Protein AF-A0A7C5LKX2-F1 (afdb_monomer)

Mean predicted aligned error: 15.22 Å

Nearest PDB structures (foldseek):
  4gfi-assembly4_D  TM=8.956E-01  e=2.389E-02  Agrobacterium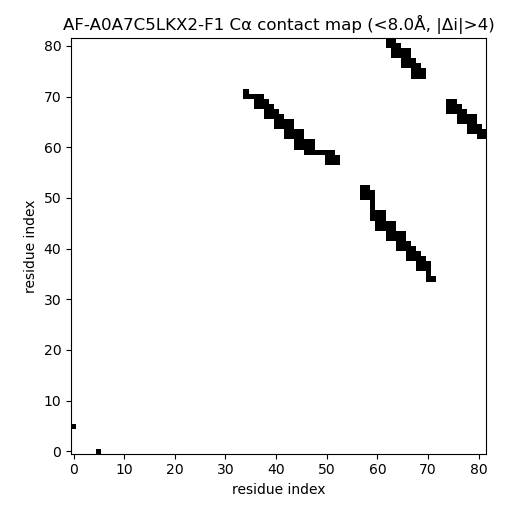 fabrum str. C58
  1nu5-assembly1_A  TM=8.331E-01  e=1.661E-02  Pseudomonas sp. P51
  2zc8-assembly1_A  TM=8.988E-01  e=2.116E-02  Thermus thermophilus HB8
  2chr-assembly1_A  TM=9.356E-01  e=3.878E-02  Cupriavidus necator
  3cyj-assembly1_A  TM=7.327E-01  e=1.470E-01  Rubrobacter xylanophilus DSM 9941

Sequence (82 aa):
MKRKDFLTLTGSLLAASAFLPGAMISSKKKEIKSEIVKVTTQIYELHLRQAWTLSRGTWTTRRNVLVRLEKDGIVGYGEAAP

Foldseek 3Di:
DDPVVVCVVVVVVVVVVVPPPDPPPPPVPPPPPFDDKDKDKDKDKDQAPDWDDDPVGIDRIFIKIWMWIDDPNDIDIDIGGD

Secondary structure (DSSP, 8-state):
--HHHHHHHHHHHHHHHTSS--------------PPPEEEEEEEEEEEEEEEEETTEEEEEEEEEEEEEEETTEEEEEEE--

Radius of gyration: 28.71 Å; Cα contacts (8 Å, |Δi|>4): 82; chains: 1; bounding box: 64×41×43 Å

Solvent-accessible surface area (backbone atoms only — not comparable to full-atom values): 5287 Å² total; per-residue (Å²): 134,57,76,66,60,52,53,52,51,56,51,51,56,55,56,60,63,73,73,54,79,78,79,74,78,75,71,76,75,76,79,72,81,76,70,77,70,45,76,46,77,44,80,43,79,44,75,47,97,57,74,49,72,54,101,90,47,72,39,49,62,47,63,33,35,43,36,40,40,37,46,100,89,45,76,48,78,50,78,45,77,122

pLDDT: mean 83.09, std 16.97, range [51.28, 98.25]

Structure (mmCIF, N/CA/C/O backbone):
data_AF-A0A7C5LKX2-F1
#
_entry.id   AF-A0A7C5LKX2-F1
#
loop_
_atom_site.group_PDB
_atom_site.id
_atom_site.type_symbol
_atom_site.label_atom_id
_atom_site.label_alt_id
_atom_site.label_comp_id
_atom_site.label_asym_id
_atom_site.label_entity_id
_atom_site.label_seq_id
_atom_site.pdbx_PDB_ins_code
_atom_site.Cartn_x
_atom_site.Cartn_y
_atom_site.Cartn_z
_atom_site.occupancy
_atom_site.B_iso_or_equiv
_atom_site.auth_seq_id
_atom_site.auth_comp_id
_atom_site.auth_asym_id
_atom_site.auth_atom_id
_atom_site.pdbx_PDB_model_num
ATOM 1 N N . MET A 1 1 ? -47.834 21.427 -13.707 1.00 64.00 1 MET A N 1
ATOM 2 C CA . MET A 1 1 ? -48.336 22.366 -12.674 1.00 64.00 1 MET A CA 1
ATOM 3 C C . MET A 1 1 ? -48.392 23.764 -13.260 1.00 64.00 1 MET A C 1
ATOM 5 O O . MET A 1 1 ? -47.480 24.118 -14.003 1.00 64.00 1 MET A O 1
ATOM 9 N N . LYS A 1 2 ? -49.436 24.553 -12.978 1.00 83.31 2 LYS A N 1
ATOM 10 C CA . LYS A 1 2 ? -49.451 25.967 -13.382 1.00 83.31 2 LYS A CA 1
ATOM 11 C C . LYS A 1 2 ? -48.624 26.773 -12.371 1.00 83.31 2 LYS A C 1
ATOM 13 O O . LYS A 1 2 ? -48.521 26.398 -11.208 1.00 83.31 2 LYS A O 1
ATOM 18 N N . ARG A 1 3 ? -48.027 27.892 -12.806 1.00 82.12 3 ARG A N 1
ATOM 19 C CA . ARG A 1 3 ? -47.160 28.747 -11.956 1.00 82.12 3 ARG A CA 1
ATOM 20 C C . ARG A 1 3 ? -47.838 29.189 -10.653 1.00 82.12 3 ARG A C 1
ATOM 22 O O . ARG A 1 3 ? -47.180 29.333 -9.634 1.00 82.12 3 ARG A O 1
ATOM 29 N N . LYS A 1 4 ? -49.157 29.368 -10.707 1.00 85.88 4 LYS A N 1
ATOM 30 C CA . LYS A 1 4 ? -50.009 29.764 -9.582 1.00 85.88 4 LYS A CA 1
ATOM 31 C C . LYS A 1 4 ? -49.980 28.698 -8.486 1.00 85.88 4 LYS A C 1
ATOM 33 O O . LYS A 1 4 ? -49.640 28.997 -7.353 1.00 85.88 4 LYS A O 1
ATOM 38 N N . ASP A 1 5 ? -50.206 27.448 -8.879 1.00 83.12 5 ASP A N 1
ATOM 39 C CA . ASP A 1 5 ? -50.253 26.295 -7.978 1.00 83.12 5 ASP A CA 1
ATOM 40 C C . ASP A 1 5 ? -48.901 26.064 -7.291 1.00 83.12 5 ASP A C 1
ATOM 42 O O . ASP A 1 5 ? -48.850 25.711 -6.117 1.00 83.12 5 ASP A O 1
ATOM 46 N N . PHE A 1 6 ? -47.797 26.312 -8.006 1.00 83.44 6 PHE A N 1
ATOM 47 C CA . PHE A 1 6 ? -46.450 26.219 -7.441 1.00 83.44 6 PHE A CA 1
ATOM 48 C C . PHE A 1 6 ? -46.199 27.287 -6.369 1.00 83.44 6 PHE A C 1
ATOM 50 O O . PHE A 1 6 ? -45.716 26.953 -5.294 1.00 83.44 6 PHE A O 1
ATOM 57 N N . LEU A 1 7 ? -46.554 28.549 -6.638 1.00 84.50 7 LEU A N 1
ATOM 58 C CA . LEU A 1 7 ? -46.367 29.650 -5.685 1.00 84.50 7 LEU A CA 1
ATOM 59 C C . LEU A 1 7 ? -47.269 29.511 -4.452 1.00 84.50 7 LEU A C 1
ATOM 61 O O . LEU A 1 7 ? -46.847 29.824 -3.342 1.00 84.50 7 LEU A O 1
ATOM 65 N N . THR A 1 8 ? -48.491 29.005 -4.623 1.00 81.81 8 THR A N 1
ATOM 66 C CA . THR A 1 8 ? -49.392 28.726 -3.499 1.00 81.81 8 THR A CA 1
ATOM 67 C C . THR A 1 8 ? -48.860 27.585 -2.631 1.00 81.81 8 THR A C 1
ATOM 69 O O . THR A 1 8 ? -48.851 27.697 -1.405 1.00 81.81 8 THR A O 1
ATOM 72 N N . LEU A 1 9 ? -48.356 26.514 -3.250 1.00 81.06 9 LEU A N 1
ATOM 73 C CA . LEU A 1 9 ? -47.781 25.379 -2.533 1.00 81.06 9 LEU A CA 1
ATOM 74 C C . LEU A 1 9 ? -46.523 25.784 -1.752 1.00 81.06 9 LEU A C 1
ATOM 76 O O . LEU A 1 9 ? -46.452 25.536 -0.550 1.00 81.06 9 LEU A O 1
ATOM 80 N N . THR A 1 10 ? -45.560 26.455 -2.391 1.00 75.06 10 THR A N 1
ATOM 81 C CA . THR A 1 10 ? -44.320 26.887 -1.723 1.00 75.06 10 THR A CA 1
ATOM 82 C C . THR A 1 10 ? -44.573 27.946 -0.650 1.00 75.06 10 THR A C 1
ATOM 84 O O . THR A 1 10 ? -43.976 27.872 0.424 1.00 75.06 10 THR A O 1
ATOM 87 N N . GLY A 1 11 ? -45.508 28.873 -0.887 1.00 72.25 11 GLY A N 1
ATOM 88 C CA . GLY A 1 11 ? -45.932 29.868 0.100 1.00 72.25 11 GLY A CA 1
ATOM 89 C C . GLY A 1 11 ? -46.555 29.243 1.353 1.00 72.25 11 GLY A C 1
ATOM 90 O O . GLY A 1 11 ? -46.199 29.621 2.468 1.00 72.25 11 GLY A O 1
ATOM 91 N N . SER A 1 12 ? -47.430 28.243 1.190 1.00 71.56 12 SER A N 1
ATOM 92 C CA . SER A 1 12 ? -48.066 27.547 2.322 1.00 71.56 12 SER A CA 1
ATOM 93 C C . SER A 1 12 ? -47.080 26.737 3.174 1.00 71.56 12 SER A C 1
ATOM 95 O O . SER A 1 12 ? -47.192 26.720 4.399 1.00 71.56 12 SER A O 1
ATOM 97 N N . LEU A 1 13 ? -46.074 26.120 2.545 1.00 66.62 13 LEU A N 1
ATOM 98 C CA . LEU A 1 13 ? -45.096 25.269 3.228 1.00 66.62 13 LEU A CA 1
ATOM 99 C C . LEU A 1 13 ? -44.109 26.088 4.075 1.00 66.62 13 LEU A C 1
ATOM 101 O O . LEU A 1 13 ? -43.766 25.694 5.188 1.00 66.62 13 LEU A O 1
ATOM 105 N N . LEU A 1 14 ? -43.703 27.260 3.578 1.00 63.53 14 LEU A N 1
ATOM 106 C CA . LEU A 1 14 ? -42.869 28.204 4.327 1.00 63.53 14 LEU A CA 1
ATOM 107 C C . LEU A 1 14 ? -43.644 28.851 5.483 1.00 63.53 14 LEU A C 1
ATOM 109 O O . LEU A 1 14 ? -43.113 28.948 6.588 1.00 63.53 14 LEU A O 1
ATOM 113 N N . ALA A 1 15 ? -44.911 29.223 5.277 1.00 60.84 15 ALA A N 1
ATOM 114 C CA . ALA A 1 15 ? -45.742 29.793 6.338 1.00 60.84 15 ALA A CA 1
ATOM 115 C C . ALA A 1 15 ? -46.007 28.796 7.483 1.00 60.84 15 ALA A C 1
ATOM 117 O O . ALA A 1 15 ? -45.973 29.178 8.651 1.00 60.84 15 ALA A O 1
ATOM 118 N N . ALA A 1 16 ? -46.194 27.509 7.170 1.00 58.34 16 ALA A N 1
ATOM 119 C CA . ALA A 1 16 ? -46.370 26.463 8.178 1.00 58.34 16 ALA A CA 1
ATOM 120 C C . ALA A 1 16 ? -45.114 26.243 9.048 1.00 58.34 16 ALA A C 1
ATOM 122 O O . ALA A 1 16 ? -45.226 25.849 10.207 1.00 58.34 16 ALA A O 1
ATOM 123 N N . SER A 1 17 ? -43.920 26.542 8.522 1.00 57.56 17 SER A N 1
ATOM 124 C CA . SER A 1 17 ? -42.658 26.418 9.265 1.00 57.56 17 SER A CA 1
ATOM 125 C C . SER A 1 17 ? -42.396 27.558 10.260 1.00 57.56 17 SER A C 1
ATOM 127 O O . SER A 1 17 ? -41.577 27.397 11.160 1.00 57.56 17 SER A O 1
ATOM 129 N N . ALA A 1 18 ? -43.115 28.683 10.145 1.00 57.50 18 ALA A N 1
ATOM 130 C CA . ALA A 1 18 ? -42.934 29.857 11.002 1.00 57.50 18 ALA A CA 1
ATOM 131 C C . ALA A 1 18 ? -43.711 29.792 12.334 1.00 57.50 18 ALA A C 1
ATOM 133 O O . ALA A 1 18 ? -43.429 30.574 13.239 1.00 57.50 18 ALA A O 1
ATOM 134 N N . PHE A 1 19 ? -44.666 28.864 12.473 1.00 56.03 19 PHE A N 1
ATOM 135 C CA . PHE A 1 19 ? -45.505 28.715 13.675 1.00 56.03 19 PHE A CA 1
ATOM 136 C C . PHE A 1 19 ? -45.199 27.464 14.506 1.00 56.03 19 PHE A C 1
ATOM 138 O O . PHE A 1 19 ? -45.877 27.203 15.499 1.00 56.03 19 PHE A O 1
ATOM 145 N N . LEU A 1 20 ? -44.171 26.695 14.143 1.00 54.81 20 LEU A N 1
ATOM 146 C CA . LEU A 1 20 ? -43.679 25.631 15.008 1.00 54.81 20 LEU A CA 1
ATOM 147 C C . LEU A 1 20 ? -42.783 26.260 16.087 1.00 54.81 20 LEU A C 1
ATOM 149 O O . LEU A 1 20 ? -41.765 26.862 15.733 1.00 54.81 20 LEU A O 1
ATOM 153 N N . PRO A 1 21 ? -43.108 26.134 17.391 1.00 51.69 21 PRO A N 1
ATOM 154 C CA . PRO A 1 21 ? -42.148 26.456 18.436 1.00 51.69 21 PRO A CA 1
ATOM 155 C C . PRO A 1 21 ? -40.928 25.583 18.172 1.00 51.69 21 PRO A C 1
ATOM 157 O O . PRO A 1 21 ? -41.061 24.363 18.071 1.00 51.69 21 PRO A O 1
ATOM 160 N N . GLY A 1 22 ? -39.781 26.229 17.952 1.00 51.88 22 GLY A N 1
ATOM 161 C CA . GLY A 1 22 ? -38.565 25.592 17.472 1.00 51.88 22 GLY A CA 1
ATOM 162 C C . GLY A 1 22 ? -38.324 24.274 18.190 1.00 51.88 22 GLY A C 1
ATOM 163 O O . G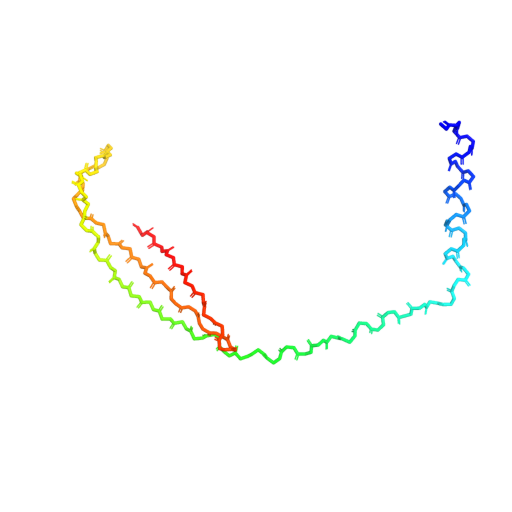LY A 1 22 ? -37.942 24.255 19.360 1.00 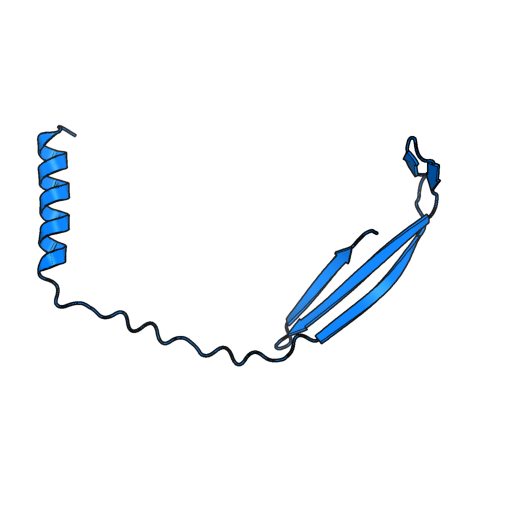51.88 22 GLY A O 1
ATOM 164 N N . ALA A 1 23 ? -38.551 23.169 17.478 1.00 51.28 23 ALA A N 1
ATOM 165 C CA . ALA A 1 23 ? -38.041 21.879 17.877 1.00 51.28 23 ALA A CA 1
ATOM 166 C C . ALA A 1 23 ? -36.522 22.012 17.788 1.00 51.28 23 ALA A C 1
ATOM 168 O O . ALA A 1 23 ? -35.919 21.795 16.738 1.00 51.28 23 ALA A O 1
ATOM 169 N N . MET A 1 24 ? -35.908 22.460 18.885 1.00 54.34 24 MET A N 1
ATOM 170 C CA . MET A 1 24 ? -34.483 22.321 19.099 1.00 54.34 24 MET A CA 1
ATOM 171 C C . MET A 1 24 ? -34.207 20.829 19.012 1.00 54.34 24 MET A C 1
ATOM 173 O O . MET A 1 24 ? -34.399 20.081 19.971 1.00 54.34 24 MET A O 1
ATOM 177 N N . ILE A 1 25 ? -33.769 20.393 17.836 1.00 55.28 25 ILE A N 1
ATOM 178 C CA . ILE A 1 25 ? -33.081 19.128 17.671 1.00 55.28 25 ILE A CA 1
ATOM 179 C C . ILE A 1 25 ? -31.783 19.314 18.451 1.00 55.28 25 ILE A C 1
ATOM 181 O O . ILE A 1 25 ? -30.760 19.739 17.919 1.00 55.28 25 ILE A O 1
ATOM 185 N N . SER A 1 26 ? -31.847 19.068 19.760 1.00 54.56 26 SER A N 1
ATOM 186 C CA . SER A 1 26 ? -30.672 18.869 20.586 1.00 54.56 26 SER A CA 1
ATOM 187 C C . SER A 1 26 ? -30.060 17.564 20.102 1.00 54.56 26 SER A C 1
ATOM 189 O O . SER A 1 26 ? -30.354 16.477 20.602 1.00 54.56 26 SER A O 1
ATOM 191 N N . SER A 1 27 ? -29.265 17.652 19.036 1.00 59.03 27 SER A N 1
ATOM 192 C CA . SER A 1 27 ? -28.395 16.563 18.645 1.00 59.03 27 SER A CA 1
ATOM 193 C C . SER A 1 27 ? -27.441 16.383 19.817 1.00 59.03 27 SER A C 1
ATOM 195 O O . SER A 1 27 ? -26.503 17.167 19.981 1.00 59.03 27 SER A O 1
ATOM 197 N N . LYS A 1 28 ? -27.697 15.395 20.681 1.00 56.81 28 LYS A N 1
ATOM 198 C CA . LYS A 1 28 ? -26.698 14.949 21.648 1.00 56.81 28 LYS A CA 1
ATOM 199 C C . LYS A 1 28 ? -25.456 14.609 20.830 1.00 56.81 28 LYS A C 1
ATOM 201 O O . LYS A 1 28 ? -25.433 13.587 20.146 1.00 56.81 28 LYS A O 1
ATOM 206 N N . LYS A 1 29 ? -24.450 15.492 20.848 1.00 55.84 29 LYS A N 1
ATOM 207 C CA . LYS A 1 29 ? -23.121 15.190 20.323 1.00 55.84 29 LYS A CA 1
ATOM 208 C C . LYS A 1 29 ? -22.658 13.990 21.128 1.00 55.84 29 LYS A C 1
ATOM 210 O O . LYS A 1 29 ? -22.354 14.114 22.310 1.00 55.84 29 LYS A O 1
ATOM 215 N N . LYS A 1 30 ? -22.704 12.812 20.511 1.00 58.62 30 LYS A N 1
ATOM 216 C CA . LYS A 1 30 ? -22.096 11.620 21.076 1.00 58.62 30 LYS A CA 1
ATOM 217 C C . LYS A 1 30 ? -20.614 11.954 21.151 1.00 58.62 30 LYS A C 1
ATOM 219 O O . LYS A 1 30 ? -19.968 12.120 20.120 1.00 58.62 30 LYS A O 1
ATOM 224 N N . GLU A 1 31 ? -20.131 12.192 22.361 1.00 57.53 31 GLU A N 1
ATOM 225 C CA . GLU A 1 31 ? -18.732 12.477 22.621 1.00 57.53 31 GLU A CA 1
ATOM 226 C C . GLU A 1 31 ? -17.974 11.190 22.291 1.00 57.53 31 GLU A C 1
ATOM 228 O O . GLU A 1 31 ? -17.971 10.222 23.051 1.00 57.53 31 GLU A O 1
ATOM 233 N N . ILE A 1 32 ? -17.464 11.112 21.060 1.00 62.31 32 ILE A N 1
ATOM 234 C CA . ILE A 1 32 ? -16.624 10.003 20.630 1.00 62.31 32 ILE A CA 1
ATOM 235 C C . ILE A 1 32 ? -15.344 10.178 21.431 1.00 62.31 32 ILE A C 1
ATOM 237 O O . ILE A 1 32 ? -14.535 11.046 21.107 1.00 62.31 32 ILE A O 1
ATOM 241 N N . LYS A 1 33 ? -15.177 9.388 22.497 1.00 64.31 33 LYS A N 1
ATOM 242 C CA . LYS A 1 33 ? -13.877 9.233 23.146 1.00 64.31 33 LYS A CA 1
ATOM 243 C C . LYS A 1 33 ? -12.906 8.811 22.051 1.00 64.31 33 LYS A C 1
ATOM 245 O O . LYS A 1 33 ? -13.005 7.715 21.511 1.00 64.31 33 LYS A O 1
ATOM 250 N N . SER A 1 34 ? -12.052 9.733 21.627 1.00 61.66 34 SER A N 1
ATOM 251 C CA . SER A 1 34 ? -11.082 9.470 20.580 1.00 61.66 34 SER A CA 1
ATOM 252 C C . SER A 1 34 ? -9.945 8.672 21.199 1.00 61.66 34 SER A C 1
AT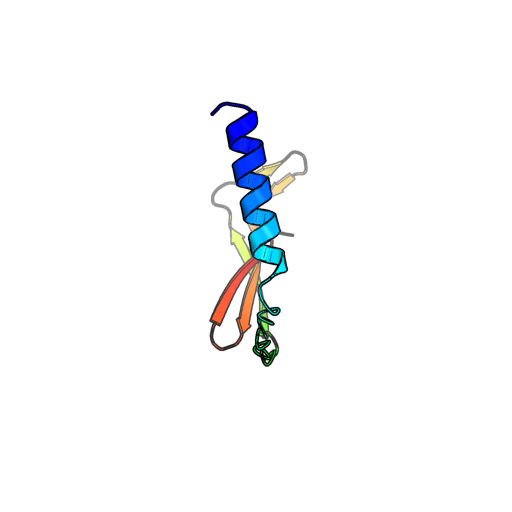OM 254 O O . SER A 1 34 ? -8.988 9.253 21.708 1.00 61.66 34 SER A O 1
ATOM 256 N N . GLU A 1 35 ? -10.057 7.346 21.189 1.00 76.12 35 GLU A N 1
ATOM 257 C CA . GLU A 1 35 ? -8.881 6.511 21.403 1.00 76.12 35 GLU A CA 1
ATOM 258 C C . GLU A 1 35 ? -7.831 6.810 20.324 1.00 76.12 35 GLU A C 1
ATOM 260 O O . GLU A 1 35 ? -8.151 7.181 19.185 1.00 76.12 35 GLU A O 1
ATOM 265 N N . ILE A 1 36 ? -6.564 6.694 20.720 1.00 88.56 36 ILE A N 1
ATOM 266 C CA . ILE A 1 36 ? -5.412 6.923 19.850 1.00 88.56 36 ILE A CA 1
ATOM 267 C C . ILE A 1 36 ? -5.416 5.843 18.765 1.00 88.56 36 ILE A C 1
ATOM 269 O O . ILE A 1 36 ? -5.459 4.653 19.063 1.00 88.56 36 ILE A O 1
ATOM 273 N N . VAL A 1 37 ? -5.344 6.255 17.498 1.00 94.81 37 VAL A N 1
ATOM 274 C CA . VAL A 1 37 ? -5.212 5.321 16.373 1.00 94.81 37 VAL A CA 1
ATOM 275 C C . VAL A 1 37 ? -3.813 4.718 16.406 1.00 94.81 37 VAL A C 1
ATOM 277 O O . VAL A 1 37 ? -2.819 5.438 16.296 1.00 94.81 37 VAL A O 1
ATOM 280 N N . LYS A 1 38 ? -3.717 3.393 16.522 1.00 96.50 38 LYS A N 1
ATOM 281 C CA . LYS A 1 38 ? -2.442 2.686 16.406 1.00 96.50 38 LYS A CA 1
ATOM 282 C C . LYS A 1 38 ? -2.084 2.549 14.930 1.00 96.50 38 LYS A C 1
ATOM 284 O O . LYS A 1 38 ? -2.835 1.955 14.160 1.00 96.50 38 LYS A O 1
ATOM 289 N N . VAL A 1 39 ? -0.923 3.075 14.551 1.00 97.19 39 VAL A N 1
ATOM 290 C CA . VAL A 1 39 ? -0.392 3.006 13.183 1.00 97.19 39 VAL A CA 1
ATOM 291 C C . VAL A 1 39 ? 0.779 2.033 13.150 1.00 97.19 39 VAL A C 1
ATOM 293 O O . VAL A 1 39 ? 1.661 2.071 14.006 1.00 97.19 39 VAL A O 1
ATOM 296 N N . THR A 1 40 ? 0.804 1.138 12.172 1.00 97.69 40 THR A N 1
ATOM 297 C CA . THR A 1 40 ? 1.935 0.241 11.918 1.00 97.69 40 THR A CA 1
ATOM 298 C C . THR A 1 40 ? 2.230 0.235 10.430 1.00 97.69 40 THR A C 1
ATOM 300 O O . THR A 1 40 ? 1.317 0.112 9.619 1.00 97.69 40 THR A O 1
ATOM 303 N N . THR A 1 41 ? 3.501 0.378 10.068 1.00 97.19 41 THR A N 1
ATOM 304 C CA . THR A 1 41 ? 3.947 0.422 8.673 1.00 97.19 41 THR A CA 1
ATOM 305 C C . THR A 1 41 ? 4.963 -0.670 8.411 1.00 97.19 41 THR A C 1
ATOM 307 O O . THR A 1 41 ? 5.875 -0.866 9.215 1.00 97.19 41 THR A O 1
ATOM 310 N N . GLN A 1 42 ? 4.850 -1.327 7.264 1.00 96.69 42 GLN A N 1
ATOM 311 C CA . GLN A 1 42 ? 5.808 -2.329 6.823 1.00 96.69 42 GLN A CA 1
ATOM 312 C C . GLN A 1 42 ? 6.164 -2.106 5.358 1.00 96.69 42 GLN A C 1
ATOM 314 O O . GLN A 1 42 ? 5.285 -1.953 4.513 1.00 96.69 42 GLN A O 1
ATOM 319 N N . ILE A 1 43 ? 7.463 -2.091 5.061 1.00 96.62 43 ILE A N 1
ATOM 320 C CA . ILE A 1 43 ? 7.951 -2.026 3.685 1.00 96.62 43 ILE A CA 1
ATOM 321 C C . ILE A 1 43 ? 7.932 -3.437 3.103 1.00 96.62 43 ILE A C 1
ATOM 323 O O . ILE A 1 43 ? 8.475 -4.364 3.702 1.00 96.62 43 ILE A O 1
ATOM 327 N N . TYR A 1 44 ? 7.348 -3.570 1.919 1.00 95.31 44 TYR A N 1
ATOM 328 C CA . TYR A 1 44 ? 7.322 -4.795 1.137 1.00 95.31 44 TYR A CA 1
ATOM 329 C C . TYR A 1 44 ? 8.027 -4.582 -0.194 1.00 95.31 44 TYR A C 1
ATOM 331 O O . TYR A 1 44 ? 7.740 -3.621 -0.907 1.00 95.31 44 TYR A O 1
ATOM 339 N N . GLU A 1 45 ? 8.932 -5.497 -0.534 1.00 96.06 45 GLU A N 1
ATOM 340 C CA . GLU A 1 45 ? 9.525 -5.558 -1.864 1.00 96.06 45 GLU A CA 1
ATOM 341 C C . GLU A 1 45 ? 8.776 -6.577 -2.726 1.00 96.06 45 GLU A C 1
ATOM 343 O O . GLU A 1 45 ? 8.821 -7.790 -2.511 1.00 96.06 45 GLU A O 1
ATOM 348 N N . LEU A 1 46 ? 8.048 -6.053 -3.702 1.00 95.25 46 LEU A N 1
ATOM 349 C CA . LEU A 1 46 ? 7.255 -6.797 -4.658 1.00 95.25 46 LEU A CA 1
ATOM 350 C C . LEU A 1 46 ? 8.122 -7.142 -5.862 1.00 95.25 46 LEU A C 1
ATOM 352 O O . LEU A 1 46 ? 8.611 -6.256 -6.562 1.00 95.25 46 LEU A O 1
ATOM 356 N N . HIS A 1 47 ? 8.268 -8.434 -6.128 1.00 97.06 47 HIS A N 1
ATOM 357 C CA . HIS A 1 47 ? 8.918 -8.926 -7.335 1.00 97.06 47 HIS A CA 1
ATOM 358 C C . HIS A 1 47 ? 7.889 -8.956 -8.466 1.00 97.06 47 HIS A C 1
ATOM 360 O O . HIS A 1 47 ? 6.857 -9.625 -8.372 1.00 97.06 47 HIS A O 1
ATOM 366 N N . LEU A 1 48 ? 8.139 -8.186 -9.522 1.00 97.00 48 LEU A N 1
ATOM 367 C CA . LEU A 1 48 ? 7.214 -8.045 -10.637 1.00 97.00 48 LEU A CA 1
ATOM 368 C C . LEU A 1 48 ? 7.289 -9.276 -11.537 1.00 97.00 48 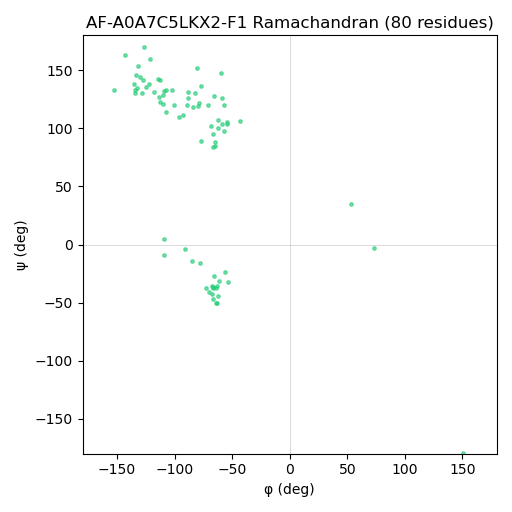LEU A C 1
ATOM 370 O O . LEU A 1 48 ? 8.370 -9.735 -11.897 1.00 97.00 48 LEU A O 1
ATOM 374 N N . ARG A 1 49 ? 6.124 -9.778 -11.958 1.00 97.69 49 ARG A N 1
ATOM 375 C CA . ARG A 1 49 ? 6.043 -10.908 -12.901 1.00 97.69 49 ARG A CA 1
ATOM 376 C C . ARG A 1 49 ? 6.682 -10.593 -14.254 1.00 97.69 49 ARG A C 1
ATOM 378 O O . ARG A 1 49 ? 7.188 -11.491 -14.909 1.00 97.69 49 ARG A O 1
ATOM 385 N N . GLN A 1 50 ? 6.626 -9.328 -14.658 1.00 98.00 50 GLN A N 1
ATOM 386 C CA . GLN A 1 50 ? 7.207 -8.806 -15.885 1.00 98.00 50 GLN A CA 1
ATOM 387 C C . GLN A 1 50 ? 7.950 -7.515 -15.554 1.00 98.00 50 GLN A C 1
ATOM 389 O O . GLN A 1 50 ? 7.508 -6.746 -14.697 1.00 98.00 50 GLN A O 1
ATOM 394 N N . ALA A 1 51 ? 9.054 -7.258 -16.254 1.00 98.06 51 ALA A N 1
ATOM 395 C CA . ALA A 1 51 ? 9.762 -5.993 -16.142 1.00 98.06 51 ALA A CA 1
ATOM 396 C C . ALA A 1 51 ? 8.838 -4.820 -16.520 1.00 98.06 51 ALA A C 1
ATOM 398 O O . ALA A 1 51 ? 8.240 -4.804 -17.596 1.00 98.06 51 ALA A O 1
ATOM 399 N N . TRP A 1 52 ? 8.722 -3.835 -15.631 1.00 97.31 52 TRP A N 1
ATOM 400 C CA . TRP A 1 52 ? 7.982 -2.604 -15.878 1.00 97.31 52 TRP A CA 1
ATOM 401 C C . TRP A 1 52 ? 8.939 -1.553 -16.423 1.00 97.31 52 TRP A C 1
ATOM 403 O O . TRP A 1 52 ? 9.771 -1.028 -15.683 1.00 97.31 52 TRP A O 1
ATOM 413 N N . THR A 1 53 ? 8.770 -1.190 -17.692 1.00 97.75 53 THR A N 1
ATOM 414 C CA . THR A 1 53 ? 9.532 -0.122 -18.352 1.00 97.75 53 THR A CA 1
ATOM 415 C C . THR A 1 53 ? 8.722 1.168 -18.474 1.00 97.75 53 THR A C 1
ATOM 417 O O . THR A 1 53 ? 7.572 1.160 -18.904 1.00 97.75 53 THR A O 1
ATOM 420 N N . LEU A 1 54 ? 9.338 2.288 -18.106 1.00 96.25 54 LEU A N 1
ATOM 421 C CA . LEU A 1 54 ? 8.901 3.656 -18.385 1.00 96.25 54 LEU A CA 1
ATOM 422 C C . LEU A 1 54 ? 10.060 4.400 -19.061 1.00 96.25 54 LEU A C 1
ATOM 424 O O . LEU A 1 54 ? 11.197 3.936 -19.043 1.00 96.25 54 LEU A O 1
ATOM 428 N N . SER A 1 55 ? 9.818 5.601 -19.587 1.00 98.25 55 SER A N 1
ATOM 429 C CA . SER A 1 55 ? 10.884 6.426 -20.188 1.00 98.25 55 SER A CA 1
ATOM 430 C C . SER A 1 55 ? 12.062 6.706 -19.244 1.00 98.25 55 SER A C 1
ATOM 432 O O . SER A 1 55 ? 13.168 6.973 -19.699 1.00 98.25 55 SER A O 1
ATOM 434 N N . ARG A 1 56 ? 11.833 6.633 -17.927 1.00 96.19 56 ARG A N 1
ATOM 435 C CA . ARG A 1 56 ? 12.842 6.868 -16.885 1.00 96.19 56 ARG A CA 1
ATOM 436 C C . ARG A 1 56 ? 13.597 5.617 -16.435 1.00 96.19 56 ARG A C 1
ATOM 438 O O . ARG A 1 56 ? 14.475 5.738 -15.589 1.00 96.19 56 ARG A O 1
ATOM 445 N N . GLY A 1 57 ? 13.249 4.433 -16.934 1.00 97.38 57 GLY A N 1
ATOM 446 C CA . GLY A 1 57 ? 13.937 3.199 -16.564 1.00 97.38 57 GLY A CA 1
ATOM 447 C C . GLY A 1 57 ? 13.065 1.953 -16.623 1.00 97.38 57 GLY A C 1
ATOM 448 O O . GLY A 1 57 ? 11.879 2.002 -16.945 1.00 97.38 57 GLY A O 1
ATOM 449 N N . THR A 1 58 ? 13.675 0.828 -16.273 1.00 98.06 58 THR A N 1
ATOM 450 C CA . THR A 1 58 ? 13.018 -0.476 -16.188 1.00 98.06 58 THR A CA 1
ATOM 451 C C . THR A 1 58 ? 13.243 -1.053 -14.801 1.00 98.06 58 THR A C 1
ATOM 453 O O . THR A 1 58 ? 14.362 -1.023 -14.297 1.00 98.06 58 THR A O 1
ATOM 456 N N . TRP A 1 59 ? 12.190 -1.594 -14.196 1.00 97.81 59 TRP A N 1
ATOM 457 C CA . TRP A 1 59 ? 12.240 -2.198 -12.870 1.00 97.81 59 TRP A CA 1
ATOM 458 C C . TRP A 1 59 ? 11.652 -3.601 -12.903 1.00 97.81 59 TRP A C 1
ATOM 460 O O . TRP A 1 59 ? 10.644 -3.847 -13.561 1.00 97.81 59 TRP A O 1
ATOM 470 N N . THR A 1 60 ? 12.265 -4.508 -12.155 1.00 98.12 60 THR A N 1
ATOM 471 C CA . THR A 1 60 ? 11.759 -5.862 -11.892 1.00 98.12 60 THR A CA 1
ATOM 472 C C . THR A 1 60 ? 11.283 -6.021 -10.450 1.00 98.12 60 THR A C 1
ATOM 474 O O . THR A 1 60 ? 10.630 -7.011 -10.132 1.00 98.12 60 THR A O 1
ATOM 477 N N . THR A 1 61 ? 11.544 -5.033 -9.589 1.00 97.31 61 THR A N 1
ATOM 478 C CA . THR A 1 61 ? 11.049 -4.972 -8.212 1.00 97.31 61 THR A CA 1
ATOM 479 C C . THR A 1 61 ? 10.441 -3.604 -7.899 1.00 97.31 61 THR A C 1
ATOM 481 O O . THR A 1 61 ? 10.781 -2.591 -8.522 1.00 97.31 61 THR A O 1
ATOM 484 N N . ARG A 1 62 ? 9.504 -3.563 -6.947 1.00 95.38 62 ARG A N 1
ATOM 485 C CA . ARG A 1 62 ? 8.904 -2.333 -6.409 1.00 95.38 62 ARG A CA 1
ATOM 486 C C . ARG A 1 62 ? 8.824 -2.395 -4.898 1.00 95.38 62 ARG A C 1
ATOM 488 O O . ARG A 1 62 ? 8.476 -3.427 -4.342 1.00 95.38 62 ARG A O 1
ATOM 495 N N . ARG A 1 63 ? 9.137 -1.285 -4.240 1.00 96.31 63 ARG A N 1
ATOM 496 C CA . ARG A 1 63 ? 8.995 -1.157 -2.792 1.00 96.31 63 ARG A CA 1
ATOM 497 C C . ARG A 1 63 ? 7.718 -0.401 -2.505 1.00 96.31 63 ARG A C 1
ATOM 499 O O . ARG A 1 63 ? 7.613 0.747 -2.908 1.00 96.31 63 ARG A O 1
ATOM 506 N N . ASN A 1 64 ? 6.807 -1.025 -1.777 1.00 96.88 64 ASN A N 1
ATOM 507 C CA . ASN A 1 64 ? 5.562 -0.411 -1.343 1.00 96.88 64 ASN A CA 1
ATOM 508 C C . ASN A 1 64 ? 5.508 -0.442 0.186 1.00 96.88 64 ASN A C 1
ATOM 510 O O . ASN A 1 64 ? 6.216 -1.215 0.837 1.00 96.88 64 ASN A O 1
ATOM 514 N N . VAL A 1 65 ? 4.686 0.415 0.775 1.00 97.62 65 VAL A N 1
ATOM 515 C CA . VAL A 1 65 ? 4.440 0.445 2.215 1.00 97.62 65 VAL A CA 1
ATOM 516 C C . VAL A 1 65 ? 3.025 -0.044 2.464 1.00 97.62 65 VAL A C 1
ATOM 518 O O . VAL A 1 65 ? 2.072 0.560 1.979 1.00 97.62 65 VAL A O 1
ATOM 521 N N . LEU A 1 66 ? 2.887 -1.110 3.248 1.00 97.00 66 LEU A N 1
ATOM 522 C CA . LEU A 1 66 ? 1.611 -1.532 3.809 1.00 97.00 66 LEU A CA 1
ATOM 523 C C . LEU A 1 66 ? 1.405 -0.813 5.143 1.00 97.00 66 LEU A C 1
ATOM 525 O O . LEU A 1 66 ? 2.257 -0.872 6.034 1.00 97.00 66 LEU A O 1
ATOM 529 N N . VAL A 1 67 ? 0.271 -0.141 5.280 1.00 97.50 67 VAL A N 1
ATOM 530 C CA . VAL A 1 67 ? -0.131 0.593 6.478 1.00 97.50 67 VAL A CA 1
ATOM 531 C C . VAL A 1 67 ? -1.294 -0.141 7.127 1.00 97.50 67 VAL A C 1
ATOM 533 O O . VAL A 1 67 ? -2.298 -0.430 6.480 1.00 97.50 67 VAL A O 1
ATOM 536 N N . ARG A 1 68 ? -1.172 -0.414 8.422 1.00 97.75 68 ARG A N 1
ATOM 537 C CA . ARG A 1 68 ? -2.237 -0.949 9.266 1.00 97.75 68 ARG A CA 1
ATOM 538 C C . ARG A 1 68 ? -2.633 0.107 10.288 1.00 97.75 68 ARG A C 1
ATOM 540 O O . ARG A 1 68 ? -1.793 0.562 11.065 1.00 97.75 68 ARG A O 1
ATOM 547 N N . LEU A 1 69 ? -3.909 0.468 10.289 1.00 97.44 69 LEU A N 1
ATOM 548 C CA . LEU A 1 69 ? -4.532 1.356 11.261 1.00 97.44 69 LEU A CA 1
ATOM 549 C C . LEU A 1 69 ? -5.455 0.529 12.146 1.00 97.44 69 LEU A C 1
ATOM 551 O O . LEU A 1 69 ? -6.251 -0.254 11.636 1.00 97.44 69 LEU A O 1
ATOM 555 N N . GLU A 1 70 ? -5.364 0.698 13.457 1.00 97.25 70 GLU A N 1
ATOM 556 C CA . GLU A 1 70 ? -6.260 0.047 14.410 1.00 97.25 70 GLU A CA 1
ATOM 557 C C . GLU A 1 70 ? -6.853 1.078 15.367 1.00 97.25 70 GLU A C 1
ATOM 559 O O . GLU A 1 70 ? -6.126 1.905 15.927 1.00 97.25 70 GLU A O 1
ATOM 564 N N . LYS A 1 71 ? -8.178 1.035 15.529 1.00 94.56 71 LYS A N 1
ATOM 565 C CA . LYS A 1 71 ? -8.930 1.890 16.448 1.00 94.56 71 LYS A CA 1
ATOM 566 C C . LYS A 1 71 ? -10.204 1.183 16.896 1.00 94.56 71 LYS A C 1
ATOM 568 O O . LYS A 1 71 ? -10.925 0.669 16.047 1.00 94.56 71 LYS A O 1
ATOM 573 N N . ASP A 1 72 ? -10.496 1.179 18.195 1.00 93.06 72 ASP A N 1
ATOM 574 C CA . ASP A 1 72 ? -11.724 0.594 18.755 1.00 93.06 72 ASP A CA 1
ATOM 575 C C . ASP A 1 72 ? -11.948 -0.874 18.304 1.00 93.06 72 ASP A C 1
ATOM 577 O O . ASP A 1 72 ? -13.069 -1.299 18.027 1.00 93.06 72 ASP A O 1
ATOM 581 N N . GLY A 1 73 ? -10.861 -1.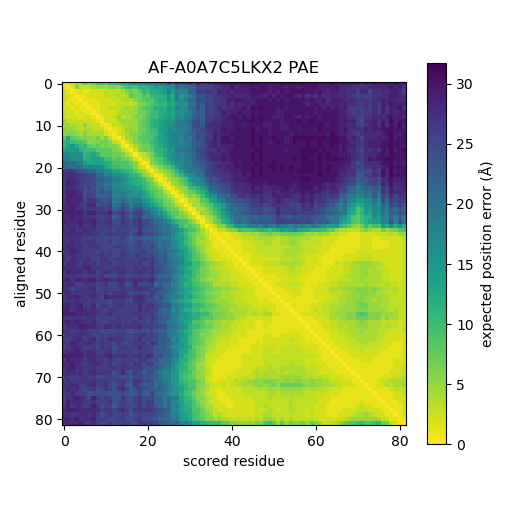645 18.141 1.00 92.19 73 GLY A N 1
ATOM 582 C CA . GLY A 1 73 ? -10.884 -3.021 17.617 1.00 92.19 73 GLY A CA 1
ATOM 583 C C . GLY A 1 73 ? -11.145 -3.152 16.106 1.00 92.19 73 GLY A C 1
ATOM 584 O O . GLY A 1 73 ? -11.103 -4.259 15.570 1.00 92.19 73 GLY A O 1
ATOM 585 N N . ILE A 1 74 ? -11.381 -2.044 15.399 1.00 95.19 74 ILE A N 1
ATOM 586 C CA . ILE A 1 74 ? -11.538 -1.994 13.943 1.00 95.19 74 ILE A CA 1
ATOM 587 C C . ILE A 1 74 ? -10.166 -1.812 13.304 1.00 95.19 74 ILE A C 1
ATOM 589 O O . ILE A 1 74 ? -9.393 -0.928 13.683 1.00 95.19 74 ILE A O 1
ATOM 593 N N . VAL A 1 75 ? -9.878 -2.638 12.299 1.00 97.56 75 VAL A N 1
ATOM 594 C CA . VAL A 1 75 ? -8.612 -2.613 11.567 1.00 97.56 7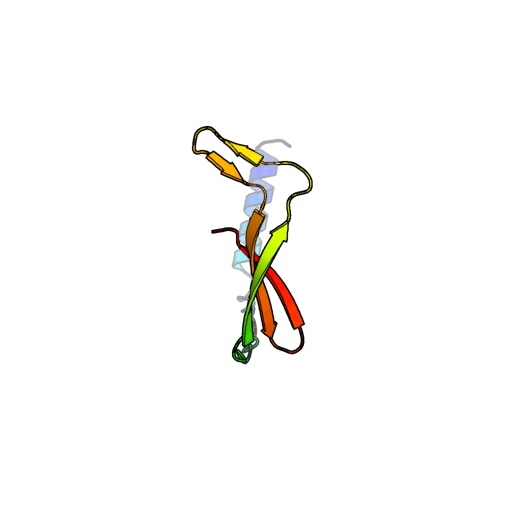5 VAL A CA 1
ATOM 595 C C . VAL A 1 75 ? -8.853 -2.188 10.123 1.00 97.56 75 VAL A C 1
ATOM 597 O O . VAL A 1 75 ? -9.666 -2.785 9.421 1.00 97.56 75 VAL A O 1
ATOM 600 N N . GLY A 1 76 ? -8.117 -1.172 9.681 1.00 97.62 76 GLY A N 1
ATOM 601 C CA . GLY A 1 76 ? -8.040 -0.738 8.290 1.00 97.62 76 GLY A CA 1
ATOM 602 C C . GLY A 1 76 ? -6.649 -0.992 7.719 1.00 97.62 76 GLY A C 1
ATOM 603 O O . GLY A 1 76 ? -5.643 -0.783 8.400 1.00 97.62 76 GLY A O 1
ATOM 604 N N . TYR A 1 77 ? -6.595 -1.416 6.460 1.00 97.88 77 TYR A N 1
ATOM 605 C CA . TYR A 1 77 ? -5.352 -1.579 5.714 1.00 97.88 77 TYR A CA 1
ATOM 606 C C . TYR A 1 77 ? -5.311 -0.591 4.553 1.00 97.88 77 TYR A C 1
ATOM 608 O O . TYR A 1 77 ? -6.331 -0.323 3.920 1.00 97.88 77 TYR A O 1
ATOM 616 N N . GLY A 1 78 ? -4.127 -0.057 4.280 1.00 97.19 78 GLY A N 1
ATOM 617 C CA . GLY A 1 78 ? -3.857 0.815 3.146 1.00 97.19 78 GLY A CA 1
ATOM 618 C C . GLY A 1 78 ? -2.472 0.547 2.580 1.00 97.19 78 GLY A C 1
ATOM 619 O O . GLY A 1 78 ? -1.626 -0.055 3.237 1.00 97.19 78 GLY A O 1
ATOM 620 N N . GLU A 1 79 ? -2.239 1.005 1.361 1.00 96.75 79 GLU A N 1
ATOM 621 C CA . GLU A 1 79 ? -0.974 0.832 0.660 1.00 96.75 79 GLU A CA 1
ATOM 622 C C . GLU A 1 79 ? -0.502 2.176 0.103 1.0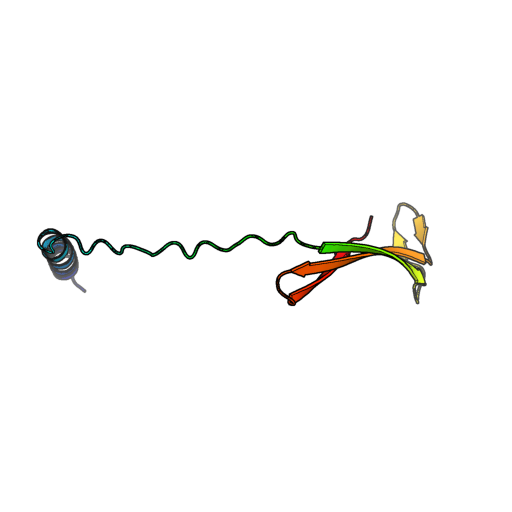0 96.75 79 GLU A C 1
ATOM 624 O O . GLU A 1 79 ? -1.314 2.993 -0.331 1.00 96.75 79 GLU A O 1
ATOM 629 N N . ALA A 1 80 ? 0.810 2.399 0.109 1.00 95.12 80 ALA A N 1
ATOM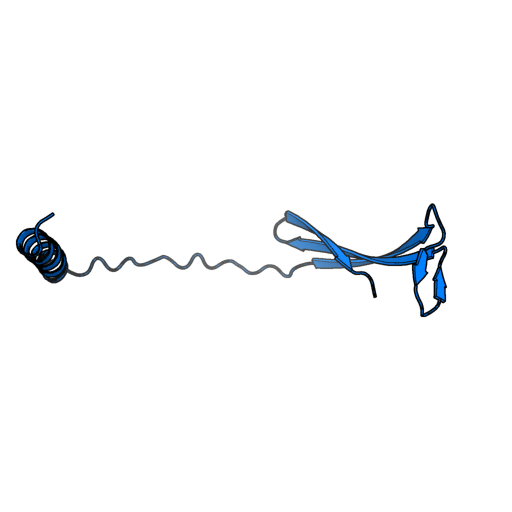 630 C CA . ALA A 1 80 ? 1.440 3.533 -0.549 1.00 95.12 80 ALA A CA 1
ATOM 631 C C . ALA A 1 80 ? 2.642 3.076 -1.385 1.00 95.12 80 ALA A C 1
ATOM 633 O O . ALA A 1 80 ? 3.479 2.305 -0.913 1.00 95.12 80 ALA A O 1
ATOM 634 N N . ALA A 1 81 ? 2.739 3.587 -2.612 1.00 92.00 81 ALA A N 1
ATOM 635 C CA . ALA A 1 81 ? 3.882 3.398 -3.499 1.00 92.00 81 ALA A CA 1
ATOM 636 C C . ALA A 1 81 ? 4.681 4.720 -3.582 1.00 92.00 81 ALA A C 1
ATOM 638 O O . ALA A 1 81 ? 4.117 5.713 -4.049 1.00 92.00 81 ALA A O 1
ATOM 639 N N . PRO A 1 82 ? 5.928 4.768 -3.079 1.00 82.12 82 PRO A N 1
ATOM 640 C CA . PRO A 1 82 ? 6.820 5.923 -3.171 1.00 82.12 82 PRO A CA 1
ATOM 641 C C . PRO A 1 82 ? 7.512 6.070 -4.536 1.00 82.12 82 PRO A C 1
ATOM 643 O O . PRO A 1 82 ? 7.685 5.057 -5.255 1.00 82.12 82 PRO A O 1
#